Protein AF-A7H7B9-F1 (afdb_monomer_lite)

Radius of gyration: 31.08 Å; chains: 1; bounding box: 80×46×65 Å

Sequence (109 aa):
MTSLSLRKLALAAALAVAVPSAALAMPCESERVPAPPRPTPAGWHHESARERELREIRRELRALEDERADFHARYAGRPGKIRKFERWYASRRAELEARRDALRYYAWR

Secondary structure (DSSP, 8-state):
--------------------------------PPPPPP---HHHHHHHHHHHHHHHHHHHHHHHHHHHHHHHHHHTT-HHHHHHHHHHHHHHHHHHHHHHHHHHHTT--

Structure (mmCIF, N/CA/C/O backbone):
data_AF-A7H7B9-F1
#
_entry.id   AF-A7H7B9-F1
#
loop_
_atom_site.group_PDB
_atom_site.id
_atom_site.type_symbol
_atom_site.label_atom_id
_atom_site.label_alt_id
_atom_site.label_comp_id
_atom_site.label_asym_id
_atom_site.label_entity_id
_atom_site.label_seq_id
_atom_site.pdbx_PDB_ins_code
_atom_site.Cartn_x
_atom_site.Cartn_y
_atom_site.Cartn_z
_atom_site.occupancy
_atom_site.B_iso_or_equiv
_atom_site.auth_seq_id
_atom_site.auth_comp_id
_atom_site.auth_asym_id
_atom_site.auth_atom_id
_atom_site.pdbx_PDB_model_num
ATOM 1 N N . MET A 1 1 ? 28.525 38.690 -0.048 1.00 41.81 1 MET A N 1
ATOM 2 C CA . MET A 1 1 ? 28.447 37.220 0.083 1.00 41.81 1 MET A CA 1
ATOM 3 C C . MET A 1 1 ? 28.025 36.680 -1.281 1.00 41.81 1 MET A C 1
ATOM 5 O O . MET A 1 1 ? 26.863 36.799 -1.628 1.00 41.81 1 MET A O 1
ATOM 9 N N . THR A 1 2 ? 28.954 36.506 -2.230 1.00 42.91 2 THR A N 1
ATOM 10 C CA . THR A 1 2 ? 29.555 35.194 -2.579 1.00 42.91 2 THR A CA 1
ATOM 11 C C . THR A 1 2 ? 28.468 34.111 -2.702 1.00 42.91 2 THR A C 1
ATOM 13 O O . THR A 1 2 ? 27.859 33.739 -1.713 1.00 42.91 2 THR A O 1
ATOM 16 N N . SER A 1 3 ? 28.159 33.531 -3.863 1.00 39.53 3 SER A N 1
ATOM 17 C CA . SER A 1 3 ? 29.098 32.754 -4.674 1.00 39.53 3 SER A CA 1
ATOM 18 C C . SER A 1 3 ? 28.407 32.153 -5.921 1.00 39.53 3 SER A C 1
ATOM 20 O O . SER A 1 3 ? 27.329 31.584 -5.828 1.00 39.53 3 SER A O 1
ATOM 22 N N . LEU A 1 4 ? 29.070 32.310 -7.075 1.00 41.41 4 LEU A N 1
ATOM 23 C CA . LEU A 1 4 ? 29.385 31.296 -8.100 1.00 41.41 4 LEU A CA 1
ATOM 24 C C . LEU A 1 4 ? 28.303 30.289 -8.552 1.00 41.41 4 LEU A C 1
ATOM 26 O O . LEU A 1 4 ? 27.969 29.372 -7.817 1.00 41.41 4 LEU A O 1
ATOM 30 N N . SER A 1 5 ? 27.972 30.300 -9.852 1.00 42.78 5 SER A N 1
ATOM 31 C CA . SER A 1 5 ? 28.332 29.180 -10.755 1.00 42.78 5 SER A CA 1
ATOM 32 C C . SER A 1 5 ? 28.006 29.506 -12.224 1.00 42.78 5 SER A C 1
ATOM 34 O O . SER A 1 5 ? 27.139 28.911 -12.863 1.00 42.78 5 SER A O 1
ATOM 36 N N . LEU A 1 6 ? 28.742 30.465 -12.788 1.00 51.16 6 LEU A N 1
ATOM 37 C CA . LEU A 1 6 ? 28.965 30.574 -14.232 1.00 51.16 6 LEU A CA 1
ATOM 38 C C . LEU A 1 6 ? 29.974 29.482 -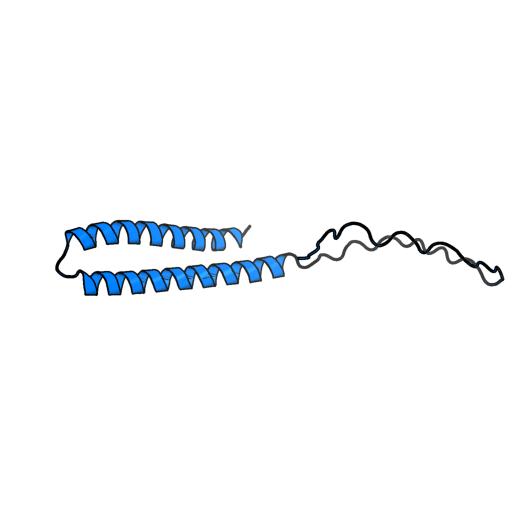14.627 1.00 51.16 6 LEU A C 1
ATOM 40 O O . LEU A 1 6 ? 31.170 29.726 -14.714 1.00 51.16 6 LEU A O 1
ATOM 44 N N . ARG A 1 7 ? 29.500 28.245 -14.814 1.00 45.19 7 ARG A N 1
ATOM 45 C CA . ARG A 1 7 ? 30.279 27.133 -15.397 1.00 45.19 7 ARG A CA 1
ATOM 46 C C . ARG A 1 7 ? 29.944 26.956 -16.878 1.00 45.19 7 ARG A C 1
ATOM 48 O O . ARG A 1 7 ? 29.523 25.895 -17.326 1.00 45.19 7 ARG A O 1
ATOM 55 N N . LYS A 1 8 ? 30.116 28.028 -17.643 1.00 43.78 8 LYS A N 1
ATOM 56 C CA . LYS A 1 8 ? 30.225 27.987 -19.102 1.00 43.78 8 LYS A CA 1
ATOM 57 C C . LYS A 1 8 ? 31.499 28.742 -19.443 1.00 43.78 8 LYS A C 1
ATOM 59 O O . LYS A 1 8 ? 31.683 29.828 -18.912 1.00 43.78 8 LYS A O 1
ATOM 64 N N . LEU A 1 9 ? 32.304 28.174 -20.340 1.00 46.81 9 LEU A N 1
ATOM 65 C CA . LEU A 1 9 ? 33.565 28.707 -20.879 1.00 46.81 9 LEU A CA 1
ATOM 66 C C . LEU A 1 9 ? 34.821 28.332 -20.085 1.00 46.81 9 LEU A C 1
ATOM 68 O O . LEU A 1 9 ? 35.326 29.109 -19.287 1.00 46.81 9 LEU A O 1
ATOM 72 N N . ALA A 1 10 ? 35.372 27.158 -20.385 1.00 41.75 10 ALA A N 1
ATOM 73 C CA . ALA A 1 10 ? 36.815 26.933 -20.332 1.00 41.75 10 ALA A CA 1
ATOM 74 C C . ALA A 1 10 ? 37.151 25.652 -21.105 1.00 41.75 10 ALA A C 1
ATOM 76 O O . ALA A 1 10 ? 37.049 24.570 -20.542 1.00 41.75 10 ALA A O 1
ATOM 77 N N . LEU A 1 11 ? 37.485 25.777 -22.392 1.00 34.47 11 LEU A N 1
ATOM 78 C CA . LEU A 1 11 ? 38.634 25.106 -23.022 1.00 34.47 11 LEU A CA 1
ATOM 79 C C . LEU A 1 11 ? 38.649 25.442 -24.523 1.00 34.47 11 LEU A C 1
ATOM 81 O O . LEU A 1 11 ? 38.131 24.710 -25.359 1.00 34.47 11 LEU A O 1
ATOM 85 N N . ALA A 1 12 ? 39.214 26.593 -24.866 1.00 40.81 12 ALA A N 1
ATOM 86 C CA . ALA A 1 12 ? 39.520 26.963 -26.243 1.00 40.81 12 ALA A CA 1
ATOM 87 C C . ALA A 1 12 ? 40.734 27.894 -26.223 1.00 40.81 12 ALA A C 1
ATOM 89 O O . ALA A 1 12 ? 40.578 29.099 -26.343 1.00 40.81 12 ALA A O 1
ATOM 90 N N . ALA A 1 13 ? 41.923 27.347 -25.961 1.00 39.88 13 ALA A N 1
ATOM 91 C CA . ALA A 1 13 ? 43.203 28.018 -26.213 1.00 39.88 13 ALA A CA 1
ATOM 92 C C . ALA A 1 13 ? 44.366 27.080 -25.863 1.00 39.88 13 ALA A C 1
ATOM 94 O O . ALA A 1 13 ? 44.854 27.092 -24.739 1.00 39.88 13 ALA A O 1
ATOM 95 N N . ALA A 1 14 ? 44.803 26.266 -26.821 1.00 42.25 14 ALA A N 1
ATOM 96 C CA . ALA A 1 14 ? 46.155 25.701 -26.828 1.00 42.25 14 ALA A CA 1
ATOM 97 C C . ALA A 1 14 ? 46.481 25.181 -28.238 1.00 42.25 14 ALA A C 1
ATOM 99 O O . ALA A 1 14 ? 46.630 23.984 -28.454 1.00 42.25 14 ALA A O 1
ATOM 100 N N . LEU A 1 15 ? 46.531 26.084 -29.221 1.00 41.28 15 LEU A N 1
ATOM 101 C CA . LEU A 1 15 ? 47.037 25.790 -30.565 1.00 41.28 15 LEU A CA 1
ATOM 102 C C . LEU A 1 15 ? 47.932 26.941 -31.028 1.00 41.28 15 LEU A C 1
ATOM 104 O O . LEU A 1 15 ? 47.506 27.835 -31.747 1.00 41.28 15 LEU A O 1
ATOM 108 N N . ALA A 1 16 ? 49.162 26.919 -30.536 1.00 42.66 16 ALA A N 1
ATOM 109 C CA . ALA A 1 16 ? 50.371 27.488 -31.126 1.00 42.66 16 ALA A CA 1
ATOM 110 C C . ALA A 1 16 ? 51.474 27.065 -30.147 1.00 42.66 16 ALA A C 1
ATOM 112 O O . ALA A 1 16 ? 51.402 27.387 -28.968 1.00 42.66 16 ALA A O 1
ATOM 113 N N . VAL A 1 17 ? 52.431 26.225 -30.514 1.00 43.19 17 VAL A N 1
ATOM 114 C CA . VAL A 1 17 ? 53.669 26.636 -31.180 1.00 43.19 17 VAL A CA 1
ATOM 115 C C . VAL A 1 17 ? 54.494 25.358 -31.422 1.00 43.19 17 VAL A C 1
ATOM 117 O O . VAL A 1 17 ? 54.423 24.423 -30.629 1.00 43.19 17 VAL A O 1
ATOM 120 N N . ALA A 1 18 ? 55.320 25.404 -32.471 1.00 39.81 18 ALA A N 1
ATOM 121 C CA . ALA A 1 18 ? 56.480 24.553 -32.773 1.00 39.81 18 ALA A CA 1
ATOM 122 C C . ALA A 1 18 ? 56.249 23.328 -33.675 1.00 39.81 18 ALA A C 1
ATOM 124 O O . ALA A 1 18 ? 56.090 22.194 -33.235 1.00 39.81 18 ALA A O 1
ATOM 125 N N . VAL A 1 19 ? 56.378 23.588 -34.978 1.00 45.56 19 VAL A N 1
ATOM 126 C CA . VAL A 1 19 ? 56.967 22.653 -35.949 1.00 45.56 19 VAL A CA 1
ATOM 127 C C . VAL A 1 19 ? 58.488 22.625 -35.707 1.00 45.56 19 VAL A C 1
ATOM 129 O O . VAL A 1 19 ? 59.071 23.681 -35.449 1.00 45.56 19 VAL A O 1
ATOM 132 N N . PRO A 1 20 ? 59.144 21.457 -35.811 1.00 46.78 20 PRO A N 1
ATOM 133 C CA . PRO A 1 20 ? 60.150 21.344 -36.864 1.00 46.78 20 PRO A CA 1
ATOM 134 C C . PRO A 1 20 ? 60.042 20.029 -37.649 1.00 46.78 20 PRO A C 1
ATOM 136 O O . PRO A 1 20 ? 59.919 18.937 -37.099 1.00 46.78 20 PRO A O 1
ATOM 139 N N . SER A 1 21 ? 60.121 20.174 -38.969 1.00 44.12 21 SER A N 1
ATOM 140 C CA . SER A 1 21 ? 60.311 19.119 -39.959 1.00 44.12 21 SER A CA 1
ATOM 141 C C . SER A 1 21 ? 61.620 18.355 -39.735 1.00 44.12 21 SER A C 1
ATOM 143 O O . SER A 1 21 ? 62.649 19.003 -39.575 1.00 44.12 21 SER A O 1
ATOM 145 N N . ALA A 1 22 ? 61.605 17.019 -39.841 1.00 39.28 22 ALA A N 1
ATOM 146 C CA . ALA A 1 22 ? 62.564 16.240 -40.646 1.00 39.28 22 ALA A CA 1
ATOM 147 C C . ALA A 1 22 ? 62.366 14.714 -40.501 1.00 39.28 22 ALA A C 1
ATOM 149 O O . ALA A 1 22 ? 62.532 14.152 -39.427 1.00 39.28 22 ALA A O 1
ATOM 150 N N . ALA A 1 23 ? 62.109 14.082 -41.651 1.00 37.62 23 ALA A N 1
ATOM 151 C CA . ALA A 1 23 ? 62.724 12.836 -42.122 1.00 37.62 23 ALA A CA 1
ATOM 152 C C . ALA A 1 23 ? 62.538 11.528 -41.316 1.00 37.62 23 ALA A C 1
ATOM 154 O O . ALA A 1 23 ? 63.273 11.261 -40.375 1.00 37.62 23 ALA A O 1
ATOM 155 N N . LEU A 1 24 ? 61.671 10.629 -41.811 1.00 39.81 24 LEU A N 1
ATOM 156 C CA . LEU A 1 24 ? 62.041 9.361 -42.484 1.00 39.81 24 LEU A CA 1
ATOM 157 C C . LEU A 1 24 ? 60.860 8.366 -42.522 1.00 39.81 24 LEU A C 1
ATOM 159 O O . L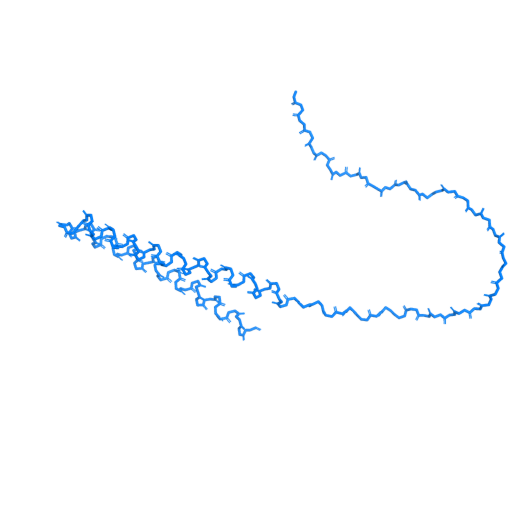EU A 1 24 ? 60.140 8.205 -41.546 1.00 39.81 24 LEU A O 1
ATOM 163 N N . ALA A 1 25 ? 60.781 7.642 -43.646 1.00 36.59 25 ALA A N 1
ATOM 164 C CA . ALA A 1 25 ? 60.120 6.345 -43.855 1.00 36.59 25 ALA A CA 1
ATOM 165 C C . ALA A 1 25 ? 58.593 6.288 -44.122 1.00 36.59 25 ALA A C 1
ATOM 167 O O . ALA A 1 25 ? 57.786 6.184 -43.211 1.00 36.59 25 ALA A O 1
ATOM 168 N N . MET A 1 26 ? 58.277 6.246 -45.428 1.00 42.09 26 MET A N 1
ATOM 169 C CA . MET A 1 26 ? 57.390 5.319 -46.172 1.00 42.09 26 MET A CA 1
ATOM 170 C C . MET A 1 26 ? 55.922 5.067 -45.735 1.00 42.09 26 MET A C 1
ATOM 172 O O . MET A 1 26 ? 55.591 5.029 -44.555 1.00 42.09 26 MET A O 1
ATOM 176 N N . PRO A 1 27 ? 55.012 4.860 -46.713 1.00 45.69 27 PRO A N 1
ATOM 177 C CA . PRO A 1 27 ? 53.581 5.052 -46.534 1.00 45.69 27 PRO A CA 1
ATOM 178 C C . PRO A 1 27 ? 52.915 3.796 -45.968 1.00 45.69 27 PRO A C 1
ATOM 180 O O . PRO A 1 27 ? 52.993 2.721 -46.555 1.00 45.69 27 PRO A O 1
ATOM 183 N N . CYS A 1 28 ? 52.208 3.936 -44.851 1.00 39.56 28 CYS A N 1
ATOM 184 C CA . CYS A 1 28 ? 51.154 2.999 -44.478 1.00 39.56 28 CYS A CA 1
ATOM 185 C C . CYS A 1 28 ? 49.825 3.739 -44.583 1.00 39.56 28 CYS A C 1
ATOM 187 O O . CYS A 1 28 ? 49.350 4.335 -43.615 1.00 39.56 28 CYS A O 1
ATOM 189 N N . GLU A 1 29 ? 49.228 3.704 -45.774 1.00 49.28 29 GLU A N 1
ATOM 190 C CA . GLU A 1 29 ? 47.779 3.807 -45.882 1.00 49.28 29 GLU A CA 1
ATOM 191 C C . GLU A 1 29 ? 47.186 2.648 -45.075 1.00 49.28 29 GLU A C 1
ATOM 193 O O . GLU A 1 29 ? 47.167 1.494 -45.489 1.00 49.28 29 GLU A O 1
ATOM 198 N N . SER A 1 30 ? 46.756 2.941 -43.857 1.00 46.09 30 SER A N 1
ATOM 199 C CA . SER A 1 30 ? 45.721 2.159 -43.205 1.00 46.09 30 SER A CA 1
ATOM 200 C C . SER A 1 30 ? 44.535 3.084 -43.091 1.00 46.09 30 SER A C 1
ATOM 202 O O . SER A 1 30 ? 44.434 3.868 -42.145 1.00 46.09 30 SER A O 1
ATOM 204 N N . GLU A 1 31 ? 43.662 3.005 -44.094 1.00 47.09 31 GLU A N 1
ATOM 205 C CA . GLU A 1 31 ? 42.266 3.391 -43.969 1.00 47.09 31 GLU A CA 1
ATOM 206 C C . GLU A 1 31 ? 41.744 2.808 -42.651 1.00 47.09 31 GLU A C 1
ATOM 208 O O . GLU A 1 31 ? 41.453 1.616 -42.529 1.00 47.09 31 GLU A O 1
ATOM 213 N N . ARG A 1 32 ? 41.685 3.640 -41.608 1.00 51.97 32 ARG A N 1
ATOM 214 C CA . ARG A 1 32 ? 40.987 3.290 -40.377 1.00 51.97 32 ARG A CA 1
ATOM 215 C C . ARG A 1 32 ? 39.507 3.331 -40.701 1.00 51.97 32 ARG A C 1
ATOM 217 O O . ARG A 1 32 ? 38.840 4.335 -40.470 1.00 51.97 32 ARG A O 1
ATOM 224 N N . VAL A 1 33 ? 39.010 2.221 -41.232 1.00 55.16 33 VAL A N 1
ATOM 225 C CA . VAL A 1 33 ? 37.595 1.875 -41.171 1.00 55.16 33 VAL A CA 1
ATOM 226 C C . VAL A 1 33 ? 37.164 2.100 -39.716 1.00 55.16 33 VAL A C 1
ATOM 228 O O . VAL A 1 33 ? 37.766 1.496 -38.819 1.00 55.16 33 VAL A O 1
ATOM 231 N N . PRO A 1 34 ? 36.204 2.996 -39.421 1.00 56.25 34 PRO A N 1
ATOM 232 C CA . PRO A 1 34 ? 35.709 3.128 -38.063 1.00 56.25 34 PRO A CA 1
ATOM 233 C C . PRO A 1 34 ? 35.120 1.776 -37.669 1.00 56.25 34 PRO A C 1
ATOM 235 O O . PRO A 1 34 ? 34.185 1.285 -38.301 1.00 56.25 34 PRO A O 1
ATOM 238 N N . ALA A 1 35 ? 35.713 1.142 -36.655 1.00 63.22 35 ALA A N 1
ATOM 239 C CA . ALA A 1 35 ? 35.175 -0.088 -36.100 1.00 63.22 35 ALA A CA 1
ATOM 240 C C . ALA A 1 35 ? 33.699 0.155 -35.732 1.00 63.22 35 ALA A C 1
ATOM 242 O O . ALA A 1 35 ? 33.399 1.203 -35.146 1.00 63.22 35 ALA A O 1
ATOM 243 N N . PRO A 1 36 ? 32.777 -0.766 -36.066 1.00 61.66 36 PRO A N 1
ATOM 244 C CA . PRO A 1 36 ? 31.379 -0.602 -35.700 1.00 61.66 36 PRO A CA 1
ATOM 245 C C . PRO A 1 36 ? 31.283 -0.406 -34.180 1.00 61.66 36 PRO A C 1
ATOM 247 O O . PRO A 1 36 ? 32.033 -1.056 -33.436 1.00 61.66 36 PRO A O 1
ATOM 250 N N . PRO A 1 37 ? 30.409 0.496 -33.694 1.00 61.88 37 PRO A N 1
ATOM 251 C CA . PRO A 1 37 ? 30.251 0.717 -32.266 1.00 61.88 37 PRO A CA 1
ATOM 252 C C . PRO A 1 37 ? 29.960 -0.627 -31.598 1.00 61.88 37 PRO A C 1
ATOM 254 O O . PRO A 1 37 ? 29.013 -1.324 -31.968 1.00 61.88 37 PRO A O 1
ATOM 257 N N . ARG A 1 38 ? 30.802 -1.017 -30.633 1.00 64.94 38 ARG A N 1
ATOM 258 C CA . ARG A 1 38 ? 30.517 -2.190 -29.802 1.00 64.94 38 ARG A CA 1
ATOM 259 C C . ARG A 1 38 ? 29.150 -1.961 -29.154 1.00 64.94 38 ARG A C 1
ATOM 261 O O . ARG A 1 38 ? 28.948 -0.872 -28.613 1.00 64.94 38 ARG A O 1
ATOM 268 N N . PRO A 1 39 ? 28.231 -2.939 -29.185 1.00 57.88 39 PRO A N 1
ATOM 269 C CA . PRO A 1 39 ? 26.965 -2.802 -28.489 1.00 57.88 39 PRO A CA 1
ATOM 270 C C . PRO A 1 39 ? 27.271 -2.595 -27.005 1.00 57.88 39 PRO A C 1
ATOM 272 O O . PRO A 1 39 ? 27.813 -3.476 -26.336 1.00 57.88 39 PRO A O 1
ATOM 275 N N . THR A 1 40 ? 26.988 -1.403 -26.490 1.00 57.72 40 THR A N 1
ATOM 276 C CA . THR A 1 40 ? 26.937 -1.186 -25.050 1.00 57.72 40 THR A CA 1
ATOM 277 C C . THR A 1 40 ? 25.818 -2.069 -24.497 1.00 57.72 40 THR A C 1
ATOM 279 O O . THR A 1 40 ? 24.747 -2.140 -25.106 1.00 57.72 40 THR A O 1
ATOM 282 N N . PRO A 1 41 ? 26.022 -2.761 -23.362 1.00 55.66 41 PRO A N 1
ATOM 283 C CA . PRO A 1 41 ? 24.990 -3.581 -22.743 1.00 55.66 41 PRO A CA 1
ATOM 284 C C . PRO A 1 41 ? 23.952 -2.664 -22.083 1.00 55.66 41 PRO A C 1
ATOM 286 O O . PRO A 1 41 ? 23.876 -2.555 -20.862 1.00 55.66 41 PRO A O 1
ATOM 289 N N . ALA A 1 42 ? 23.153 -1.971 -22.895 1.00 56.47 42 ALA A N 1
ATOM 290 C CA . ALA A 1 42 ? 22.105 -1.066 -22.440 1.00 56.47 42 ALA A CA 1
ATOM 291 C C . ALA A 1 42 ? 21.131 -1.770 -21.471 1.00 56.47 42 ALA A C 1
ATOM 293 O O . ALA A 1 42 ? 20.626 -1.143 -20.545 1.00 56.47 42 ALA A O 1
ATOM 294 N N . GLY A 1 43 ? 20.958 -3.094 -21.590 1.00 59.41 43 GLY A N 1
ATOM 295 C CA . GLY A 1 43 ? 20.091 -3.898 -20.721 1.00 59.41 43 GLY A CA 1
ATOM 296 C C . GLY A 1 43 ? 20.483 -3.946 -19.236 1.00 59.41 43 GLY A C 1
ATOM 297 O O . GLY A 1 43 ? 19.595 -3.961 -18.386 1.00 59.41 43 GLY A O 1
ATOM 298 N N . TRP A 1 44 ? 21.776 -3.894 -18.886 1.00 59.53 44 TRP A N 1
ATOM 299 C CA . TRP A 1 44 ? 22.226 -4.039 -17.485 1.00 59.53 44 TRP A CA 1
ATOM 300 C C . TRP A 1 44 ? 21.786 -2.873 -16.586 1.00 59.53 44 TRP A C 1
ATOM 302 O O . TRP A 1 44 ? 21.435 -3.056 -15.414 1.00 59.53 44 TRP A O 1
ATOM 312 N N . HIS A 1 45 ? 21.770 -1.655 -17.130 1.00 62.50 45 HIS A N 1
ATOM 313 C CA . HIS A 1 45 ? 21.324 -0.473 -16.392 1.00 62.50 45 HIS A CA 1
ATOM 314 C C . HIS A 1 45 ? 19.802 -0.448 -16.201 1.00 62.50 45 HIS A C 1
ATOM 316 O O . HIS A 1 45 ? 19.320 0.008 -15.163 1.00 62.50 45 HIS A O 1
ATOM 322 N N . HIS A 1 46 ? 19.040 -0.988 -17.155 1.00 69.19 46 HIS A N 1
ATOM 323 C CA . HIS A 1 46 ? 17.585 -1.086 -17.042 1.00 69.19 46 HIS A CA 1
ATOM 324 C C . HIS A 1 46 ? 17.156 -2.138 -16.013 1.00 69.19 46 HIS A C 1
ATOM 326 O O . HIS A 1 46 ?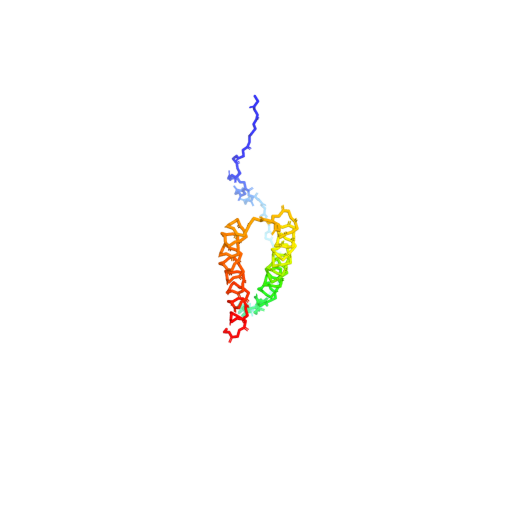 16.246 -1.886 -15.223 1.00 69.19 46 HIS A O 1
ATOM 332 N N . GLU A 1 47 ? 17.839 -3.282 -15.958 1.00 74.19 47 GLU A N 1
ATOM 333 C CA . GLU A 1 47 ? 17.520 -4.352 -15.009 1.00 74.19 47 GLU A CA 1
ATOM 334 C C . GLU A 1 47 ? 17.797 -3.944 -13.553 1.00 74.19 47 GLU A C 1
ATOM 336 O O . GLU A 1 47 ? 16.953 -4.128 -12.673 1.00 74.19 47 GLU A O 1
ATOM 341 N N . SER A 1 48 ? 18.925 -3.273 -13.306 1.00 80.62 48 SER A N 1
ATOM 342 C CA . SER A 1 48 ? 19.284 -2.766 -11.974 1.00 80.62 48 SER A CA 1
ATOM 343 C C . SER A 1 48 ? 18.383 -1.616 -11.492 1.00 80.62 48 SER A C 1
ATOM 345 O O . SER A 1 48 ? 18.049 -1.551 -10.303 1.00 80.62 48 SER A O 1
ATOM 347 N N . ALA A 1 49 ? 17.931 -0.733 -12.390 1.00 83.19 49 ALA A N 1
ATOM 348 C CA . ALA A 1 49 ? 16.934 0.293 -12.071 1.00 83.19 49 ALA A CA 1
ATOM 349 C C . ALA A 1 49 ? 15.562 -0.324 -11.746 1.00 83.19 49 ALA A C 1
ATOM 351 O O . ALA A 1 49 ? 14.940 0.024 -10.741 1.00 83.19 49 ALA A O 1
ATOM 352 N N . ARG A 1 50 ? 15.126 -1.306 -12.541 1.00 85.88 50 ARG A N 1
ATOM 353 C CA . ARG A 1 50 ? 13.875 -2.043 -12.331 1.00 85.88 50 ARG A CA 1
ATOM 354 C C . ARG A 1 50 ? 13.852 -2.779 -10.996 1.00 85.88 50 ARG A C 1
ATOM 356 O O . ARG A 1 50 ? 12.855 -2.724 -10.278 1.00 85.88 50 ARG A O 1
ATOM 363 N N . GLU A 1 51 ? 14.931 -3.470 -10.644 1.00 89.62 51 GLU A N 1
ATOM 364 C CA . GLU A 1 51 ? 15.010 -4.191 -9.372 1.00 89.62 51 GLU A CA 1
ATOM 365 C C . GLU A 1 51 ? 14.944 -3.239 -8.170 1.00 89.62 51 GLU A C 1
ATOM 367 O O . GLU A 1 51 ? 14.301 -3.546 -7.160 1.00 89.62 51 GLU A O 1
ATOM 372 N N . ARG A 1 52 ? 15.533 -2.045 -8.296 1.00 90.81 52 ARG A N 1
ATOM 373 C CA . ARG A 1 52 ? 15.400 -0.988 -7.289 1.00 90.81 52 ARG A CA 1
ATOM 374 C C . ARG A 1 52 ? 13.946 -0.548 -7.125 1.00 90.81 52 ARG A C 1
ATOM 376 O O . ARG A 1 52 ? 13.474 -0.472 -5.993 1.00 90.81 52 ARG A O 1
ATOM 383 N N . GLU A 1 53 ? 13.225 -0.316 -8.218 1.00 93.38 53 GLU A N 1
ATOM 384 C CA . GLU A 1 53 ? 11.808 0.056 -8.144 1.00 93.38 53 GLU A CA 1
ATOM 385 C C . GLU A 1 53 ? 10.933 -1.057 -7.558 1.00 93.38 53 GLU A C 1
ATOM 387 O O . GLU A 1 53 ? 10.097 -0.797 -6.694 1.00 93.38 53 GLU A O 1
ATOM 392 N N . LEU A 1 54 ? 11.150 -2.313 -7.960 1.00 93.88 54 LEU A N 1
ATOM 393 C CA . LEU A 1 54 ? 10.428 -3.453 -7.389 1.00 93.88 54 LEU A CA 1
ATOM 394 C C . LEU A 1 54 ? 10.675 -3.588 -5.885 1.00 93.88 54 LEU A C 1
ATOM 396 O O . LEU A 1 54 ? 9.762 -3.949 -5.140 1.00 93.88 54 LEU A O 1
ATOM 400 N N . ARG A 1 55 ? 11.900 -3.309 -5.428 1.00 95.50 55 ARG A N 1
ATOM 401 C CA . ARG A 1 55 ? 12.234 -3.297 -4.003 1.00 95.50 55 ARG A CA 1
ATOM 402 C C . ARG A 1 55 ? 11.473 -2.204 -3.260 1.00 95.50 55 ARG A C 1
ATOM 404 O O . ARG A 1 55 ? 10.934 -2.492 -2.194 1.00 95.50 55 ARG A O 1
ATOM 411 N N . GLU A 1 56 ? 11.383 -1.007 -3.831 1.00 96.75 56 GLU A N 1
ATOM 412 C CA . GLU A 1 56 ? 10.639 0.095 -3.216 1.00 96.75 56 GLU A CA 1
ATOM 413 C C . GLU A 1 56 ? 9.141 -0.215 -3.138 1.00 96.75 56 GLU A C 1
ATOM 415 O O . GLU A 1 56 ? 8.551 -0.111 -2.070 1.00 96.75 56 GLU A O 1
ATOM 420 N N . ILE A 1 57 ? 8.538 -0.740 -4.208 1.00 97.31 57 ILE A N 1
ATOM 421 C CA . ILE A 1 57 ? 7.114 -1.113 -4.194 1.00 97.31 57 ILE A CA 1
ATOM 422 C C . ILE A 1 57 ? 6.831 -2.200 -3.150 1.00 97.31 57 ILE A C 1
ATOM 424 O O . ILE A 1 57 ? 5.827 -2.147 -2.443 1.00 97.31 57 ILE A O 1
ATOM 428 N N . ARG A 1 58 ? 7.722 -3.192 -3.012 1.00 97.62 58 ARG A N 1
ATOM 429 C CA . ARG A 1 58 ? 7.598 -4.219 -1.963 1.00 97.62 58 ARG A CA 1
ATOM 430 C C . ARG A 1 58 ? 7.670 -3.613 -0.564 1.00 97.62 58 ARG A C 1
ATOM 432 O O . ARG A 1 58 ? 6.960 -4.077 0.324 1.00 97.62 58 ARG A O 1
ATOM 439 N N . ARG A 1 59 ? 8.529 -2.613 -0.364 1.00 98.31 59 ARG A N 1
ATOM 440 C CA . ARG A 1 59 ? 8.642 -1.887 0.903 1.00 98.31 59 ARG A CA 1
ATOM 441 C C . ARG A 1 59 ? 7.371 -1.090 1.192 1.00 98.31 59 ARG A C 1
ATOM 443 O O . ARG A 1 59 ? 6.846 -1.208 2.293 1.00 98.31 59 ARG A O 1
ATOM 450 N N . GLU A 1 60 ? 6.856 -0.349 0.214 1.00 98.19 60 GLU A N 1
ATOM 451 C CA . GLU A 1 60 ? 5.611 0.417 0.351 1.00 98.19 60 GLU A CA 1
ATOM 452 C C . GLU A 1 60 ? 4.411 -0.487 0.660 1.00 98.19 60 GLU A C 1
ATOM 454 O O . GLU A 1 60 ? 3.626 -0.174 1.548 1.00 98.19 60 GLU A O 1
ATOM 459 N N . LEU A 1 61 ? 4.293 -1.641 -0.007 1.00 98.31 61 LEU A N 1
ATOM 460 C CA . LEU A 1 61 ? 3.225 -2.606 0.273 1.00 98.31 61 LEU A CA 1
ATOM 461 C C . LEU A 1 61 ? 3.281 -3.135 1.710 1.00 98.31 61 LEU A C 1
ATOM 463 O O . LEU A 1 61 ? 2.240 -3.253 2.347 1.00 98.31 61 LEU A O 1
ATOM 467 N N . ARG A 1 62 ? 4.480 -3.432 2.227 1.00 98.31 62 ARG A N 1
ATOM 468 C CA . ARG A 1 62 ? 4.646 -3.860 3.625 1.00 98.31 62 ARG A CA 1
ATOM 469 C C . ARG A 1 62 ? 4.243 -2.757 4.596 1.00 98.31 62 ARG A C 1
ATOM 471 O O . ARG A 1 62 ? 3.432 -3.008 5.473 1.00 98.31 62 ARG A O 1
ATOM 478 N N . ALA A 1 63 ? 4.734 -1.538 4.377 1.00 98.25 63 ALA A N 1
ATOM 479 C CA . ALA A 1 63 ? 4.375 -0.394 5.210 1.00 98.25 63 ALA A CA 1
ATOM 480 C C . ALA A 1 63 ? 2.859 -0.134 5.215 1.00 98.25 63 ALA A C 1
ATOM 482 O O . ALA A 1 63 ? 2.298 0.211 6.248 1.00 98.25 63 ALA A O 1
ATOM 483 N N . LEU A 1 64 ? 2.185 -0.346 4.080 1.00 98.19 64 LEU A N 1
ATOM 484 C CA . LEU A 1 64 ? 0.734 -0.214 3.974 1.00 98.19 64 LEU A CA 1
ATOM 485 C C . LEU A 1 64 ? -0.017 -1.303 4.766 1.00 98.19 64 LEU A C 1
ATOM 487 O O . LEU A 1 64 ? -1.093 -1.041 5.303 1.00 98.19 64 LEU A O 1
ATOM 491 N N . GLU A 1 65 ? 0.518 -2.526 4.840 1.00 98.50 65 GLU A N 1
ATOM 492 C CA . GLU A 1 65 ? -0.049 -3.585 5.688 1.00 98.50 65 GLU A CA 1
ATOM 493 C C . GLU A 1 65 ? 0.161 -3.293 7.179 1.00 98.50 65 GLU A C 1
ATOM 495 O O . GLU A 1 65 ? -0.780 -3.452 7.959 1.00 98.50 65 GLU A O 1
ATOM 500 N N . ASP A 1 66 ? 1.339 -2.793 7.556 1.00 98.56 66 ASP A N 1
ATOM 501 C CA . ASP A 1 66 ? 1.628 -2.360 8.926 1.00 98.56 66 ASP A CA 1
ATOM 502 C C . ASP A 1 66 ? 0.701 -1.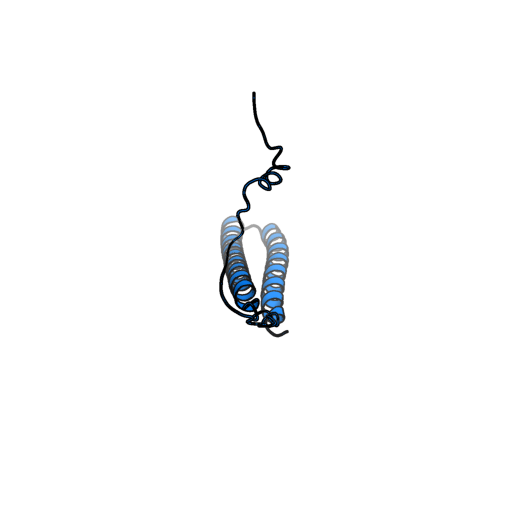201 9.337 1.00 98.56 66 ASP A C 1
ATOM 504 O O . ASP A 1 66 ? 0.050 -1.255 10.380 1.00 98.56 66 ASP A O 1
ATOM 508 N N . GLU A 1 67 ? 0.531 -0.197 8.468 1.00 98.25 67 GLU A N 1
ATOM 509 C CA . GLU A 1 67 ? -0.392 0.921 8.696 1.00 98.25 67 GLU A CA 1
ATOM 510 C C . GLU A 1 67 ? -1.836 0.437 8.861 1.00 98.25 67 GLU A C 1
ATOM 512 O O . GLU A 1 67 ? -2.577 0.946 9.706 1.00 98.25 67 GLU A O 1
ATOM 517 N N . ARG A 1 68 ? -2.251 -0.573 8.087 1.00 98.31 68 ARG A N 1
ATOM 518 C CA . ARG A 1 68 ? -3.570 -1.190 8.245 1.00 98.31 68 ARG A CA 1
ATOM 519 C C . ARG A 1 68 ? -3.708 -1.861 9.605 1.00 98.31 68 ARG A C 1
ATOM 521 O O . ARG A 1 68 ? -4.720 -1.634 10.269 1.00 98.31 68 ARG A O 1
ATOM 528 N N . ALA A 1 69 ? -2.728 -2.651 10.031 1.00 98.19 69 ALA A N 1
ATOM 529 C CA . ALA A 1 69 ? -2.754 -3.292 11.342 1.00 98.19 69 ALA A CA 1
ATOM 530 C C . ALA A 1 69 ? -2.848 -2.250 12.472 1.00 98.19 69 ALA A C 1
ATOM 532 O O . ALA A 1 69 ? -3.741 -2.338 13.320 1.00 98.19 69 ALA A O 1
ATOM 533 N N . ASP A 1 70 ? -2.019 -1.207 12.419 1.00 98.38 70 ASP A N 1
ATOM 534 C CA . ASP A 1 70 ? -2.011 -0.109 13.389 1.00 98.38 70 ASP A CA 1
ATOM 535 C C . ASP A 1 70 ? -3.335 0.663 13.408 1.00 98.38 70 ASP A C 1
ATOM 537 O O . ASP A 1 70 ? -3.862 1.008 14.473 1.00 98.38 70 ASP A O 1
ATOM 541 N N . PHE A 1 71 ? -3.910 0.930 12.233 1.00 98.19 71 PHE A N 1
ATOM 542 C CA . PHE A 1 71 ? -5.183 1.631 12.124 1.00 98.19 71 PHE A CA 1
ATOM 543 C C . PHE A 1 71 ? -6.320 0.810 12.734 1.00 98.19 71 PHE A C 1
ATOM 545 O O . PHE A 1 71 ? -7.141 1.351 13.482 1.00 98.19 71 PHE A O 1
ATOM 552 N N . HIS A 1 72 ? -6.366 -0.495 12.455 1.00 97.06 72 HIS A N 1
ATOM 553 C CA . HIS A 1 72 ? -7.350 -1.399 13.055 1.00 97.06 72 HIS A CA 1
ATOM 554 C C . HIS A 1 72 ? -7.175 -1.500 14.567 1.00 97.06 72 HIS A C 1
ATOM 556 O O . HIS A 1 72 ? -8.16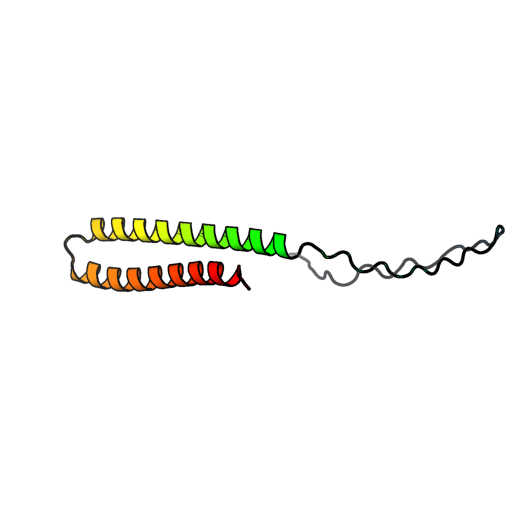8 -1.390 15.283 1.00 97.06 72 HIS A O 1
ATOM 562 N N . ALA A 1 73 ? -5.943 -1.601 15.067 1.00 97.56 73 ALA A N 1
ATOM 563 C CA . ALA A 1 73 ? -5.670 -1.609 16.503 1.00 97.56 73 ALA A CA 1
ATOM 564 C C . ALA A 1 73 ? -6.138 -0.309 17.184 1.00 97.56 73 ALA A C 1
ATOM 566 O O . ALA A 1 73 ? -6.795 -0.341 18.225 1.00 97.56 73 ALA A O 1
ATOM 567 N N . ARG A 1 74 ? -5.872 0.851 16.569 1.00 97.88 74 ARG A N 1
ATOM 568 C CA . ARG A 1 74 ? -6.247 2.169 17.109 1.00 97.88 74 ARG A CA 1
ATOM 569 C C . ARG A 1 74 ? -7.749 2.455 17.038 1.00 97.88 74 ARG A C 1
ATOM 571 O O . ARG A 1 74 ? -8.273 3.196 17.871 1.00 97.88 74 ARG A O 1
ATOM 578 N N . TYR A 1 75 ? -8.445 1.918 16.037 1.00 96.88 75 TYR A N 1
ATOM 579 C CA . TYR A 1 75 ? -9.836 2.268 15.734 1.00 96.88 75 TYR A CA 1
ATOM 580 C C . TYR A 1 75 ? -10.810 1.085 15.758 1.00 96.88 75 TYR A C 1
ATOM 582 O O . TYR A 1 75 ? -11.920 1.237 15.248 1.00 96.88 75 TYR A O 1
ATOM 590 N N . ALA A 1 76 ? -10.460 -0.037 16.395 1.00 92.31 76 ALA A N 1
ATOM 591 C CA . ALA A 1 76 ? -11.269 -1.263 16.464 1.00 92.31 76 ALA A CA 1
ATOM 592 C C . ALA A 1 76 ? -12.751 -1.019 16.827 1.00 92.31 76 ALA A C 1
ATOM 594 O O . ALA A 1 76 ? -13.648 -1.622 16.246 1.00 92.31 76 ALA A O 1
ATOM 595 N N . GLY A 1 77 ? -13.033 -0.068 17.725 1.00 94.56 77 GLY A N 1
ATOM 596 C CA . GLY A 1 77 ? -14.399 0.305 18.127 1.00 94.56 77 GLY A CA 1
ATOM 597 C C . GLY A 1 77 ? -15.112 1.320 17.220 1.00 94.56 77 GLY A C 1
ATOM 598 O O . GLY A 1 77 ? -16.168 1.832 17.585 1.00 94.56 77 GLY A O 1
ATOM 599 N N . ARG A 1 78 ? -14.541 1.698 16.069 1.00 95.81 78 ARG A N 1
ATOM 600 C CA . ARG A 1 78 ? -15.053 2.774 15.198 1.00 95.81 78 ARG A CA 1
ATOM 601 C C . ARG A 1 78 ? -15.248 2.289 13.753 1.00 95.81 78 ARG A C 1
ATOM 603 O O . ARG A 1 78 ? -14.512 2.714 12.855 1.00 95.81 78 ARG A O 1
ATOM 610 N N . PRO A 1 79 ? -16.300 1.497 13.465 1.00 94.56 79 PRO A N 1
ATOM 611 C CA . PRO A 1 79 ? -16.504 0.871 12.152 1.00 94.56 79 PRO A CA 1
ATOM 612 C C . PRO A 1 79 ? -16.677 1.876 11.002 1.00 94.56 79 PRO A C 1
ATOM 614 O O . PRO A 1 79 ? -16.345 1.589 9.853 1.00 94.56 79 PRO A O 1
ATOM 617 N N . GLY A 1 80 ? -17.175 3.088 11.269 1.00 95.88 80 GLY A N 1
ATOM 618 C CA . GLY A 1 80 ? -17.236 4.154 10.260 1.00 95.88 80 GLY A CA 1
ATOM 619 C C . GLY A 1 80 ? -15.853 4.628 9.793 1.00 95.88 80 GLY A C 1
ATOM 620 O O . GLY A 1 80 ? -15.646 4.846 8.599 1.00 95.88 80 GLY A O 1
ATOM 621 N N . LYS A 1 81 ? -14.892 4.749 10.721 1.00 95.06 81 LYS A N 1
ATOM 622 C CA . LYS A 1 81 ? -13.507 5.137 10.410 1.00 95.06 81 LYS A CA 1
ATOM 623 C C . LYS A 1 81 ? -12.783 4.008 9.684 1.00 95.06 81 LYS A C 1
ATOM 625 O O . LYS A 1 81 ? -12.162 4.282 8.662 1.00 95.06 81 LYS A O 1
ATOM 630 N N . ILE A 1 82 ? -12.966 2.767 10.143 1.00 97.44 82 ILE A N 1
ATOM 631 C CA . ILE A 1 82 ? -12.421 1.567 9.492 1.00 97.44 82 ILE A CA 1
ATOM 632 C C . ILE A 1 82 ? -12.891 1.484 8.037 1.00 97.44 82 ILE A C 1
ATOM 634 O O . ILE A 1 82 ? -12.066 1.413 7.140 1.00 97.44 82 ILE A O 1
ATOM 638 N N . ARG A 1 83 ? -14.196 1.606 7.759 1.00 97.81 83 ARG A N 1
ATOM 639 C CA . ARG A 1 83 ? -14.709 1.560 6.374 1.00 97.81 83 ARG A CA 1
ATOM 640 C C . ARG A 1 83 ? -14.119 2.644 5.473 1.00 97.81 83 ARG A C 1
ATOM 642 O O . ARG A 1 83 ? -13.850 2.393 4.302 1.00 97.81 83 ARG A O 1
ATOM 649 N N . LYS A 1 84 ? -13.940 3.868 5.986 1.00 97.62 84 LYS A N 1
ATOM 650 C CA . LYS A 1 84 ? -13.315 4.947 5.206 1.00 97.62 84 LYS A CA 1
ATOM 651 C C . LYS A 1 84 ? -11.851 4.624 4.900 1.00 97.62 84 LYS A C 1
ATOM 653 O O . LYS A 1 84 ? -11.439 4.826 3.762 1.00 97.62 84 LYS A O 1
ATOM 658 N N . PHE A 1 85 ? -11.119 4.121 5.890 1.00 97.88 85 PHE A N 1
ATOM 659 C CA . PHE A 1 85 ? -9.730 3.706 5.741 1.00 97.88 85 PHE A CA 1
ATOM 660 C C . PHE A 1 85 ? -9.583 2.535 4.764 1.00 97.88 85 PHE A C 1
ATOM 662 O O . PHE A 1 85 ? -8.815 2.651 3.822 1.00 97.88 85 PHE A O 1
ATOM 669 N N . GLU A 1 86 ? -10.378 1.471 4.897 1.00 98.12 86 GLU A N 1
ATOM 670 C CA . GLU A 1 86 ? -10.314 0.291 4.020 1.00 98.12 86 GLU A CA 1
ATOM 671 C C . GLU A 1 86 ? -10.533 0.643 2.542 1.00 98.12 86 GLU A C 1
ATOM 673 O O . GLU A 1 86 ? -9.875 0.083 1.671 1.00 98.12 86 GLU A O 1
ATOM 678 N N . ARG A 1 87 ? -11.403 1.618 2.241 1.00 98.50 87 ARG A N 1
ATOM 679 C CA . ARG A 1 87 ? -11.573 2.113 0.862 1.00 98.50 87 ARG A CA 1
ATOM 680 C C . ARG A 1 87 ? -10.312 2.783 0.323 1.00 98.50 87 ARG A C 1
ATOM 682 O O . ARG A 1 87 ? -9.943 2.553 -0.824 1.00 98.50 87 ARG A O 1
ATOM 689 N N . TRP A 1 88 ? -9.666 3.611 1.140 1.00 98.25 88 TRP A N 1
ATOM 690 C CA . TRP A 1 88 ? -8.398 4.234 0.770 1.00 98.25 88 TRP A CA 1
ATOM 691 C C . TRP A 1 88 ? -7.283 3.186 0.633 1.00 98.25 88 TRP A C 1
ATOM 693 O O . TRP A 1 88 ? -6.597 3.170 -0.385 1.00 98.25 88 TRP A O 1
ATOM 703 N N . TYR A 1 89 ? -7.170 2.266 1.595 1.00 98.31 89 TYR A N 1
ATOM 704 C CA . TYR A 1 89 ? -6.205 1.164 1.594 1.00 98.31 89 TYR A CA 1
ATOM 705 C C . TYR A 1 89 ? -6.331 0.320 0.323 1.00 98.31 89 TYR A C 1
ATOM 707 O O . TYR A 1 89 ? -5.333 0.073 -0.349 1.00 98.31 89 TYR A O 1
ATOM 715 N N . ALA A 1 90 ? -7.555 -0.062 -0.056 1.00 98.44 90 ALA A N 1
ATOM 716 C CA . ALA A 1 90 ? -7.805 -0.834 -1.269 1.00 98.44 90 ALA A CA 1
ATOM 717 C C . ALA A 1 90 ? -7.332 -0.091 -2.528 1.00 98.44 90 ALA A C 1
ATOM 719 O O . ALA A 1 90 ? -6.653 -0.679 -3.368 1.00 98.44 90 ALA A O 1
ATOM 720 N N . SER A 1 91 ? -7.629 1.209 -2.634 1.00 98.31 91 SER A N 1
ATOM 721 C CA . SER A 1 91 ? -7.166 2.034 -3.755 1.00 98.31 91 SER A CA 1
ATOM 722 C C . SER A 1 91 ? -5.640 2.131 -3.802 1.00 98.31 91 SER A C 1
ATOM 724 O O . SER A 1 91 ? -5.049 1.969 -4.867 1.00 98.31 91 SER A O 1
ATOM 726 N N . ARG A 1 92 ? -4.992 2.379 -2.657 1.00 98.38 92 ARG A N 1
ATOM 727 C CA . ARG A 1 92 ? -3.533 2.529 -2.584 1.00 98.38 92 ARG A CA 1
ATOM 728 C C . ARG A 1 92 ? -2.811 1.215 -2.878 1.00 98.38 92 ARG A C 1
ATOM 730 O O . ARG A 1 92 ? -1.806 1.207 -3.584 1.00 98.38 92 ARG A O 1
ATOM 737 N N . ARG A 1 93 ? -3.340 0.095 -2.382 1.00 98.44 93 ARG A N 1
ATOM 738 C CA . ARG A 1 93 ? -2.825 -1.244 -2.677 1.00 98.44 93 ARG A CA 1
ATOM 739 C C . ARG A 1 93 ? -2.926 -1.564 -4.168 1.00 98.44 93 ARG A C 1
ATOM 741 O O . ARG A 1 93 ? -1.936 -2.000 -4.747 1.00 98.44 93 ARG A O 1
ATOM 748 N N . ALA A 1 94 ? -4.076 -1.295 -4.788 1.00 98.19 94 ALA A N 1
ATOM 749 C CA . ALA A 1 94 ? -4.280 -1.526 -6.217 1.00 98.19 94 ALA A CA 1
ATOM 750 C C . ALA A 1 94 ? -3.310 -0.704 -7.086 1.00 98.19 94 ALA A C 1
ATOM 752 O O . ALA A 1 94 ? -2.769 -1.223 -8.057 1.00 98.19 94 ALA A O 1
ATOM 753 N N . GLU A 1 95 ? -3.033 0.551 -6.716 1.00 98.12 95 GLU A N 1
ATOM 754 C CA . GLU A 1 95 ? -2.040 1.398 -7.394 1.00 98.12 95 GLU A CA 1
ATOM 755 C C . GLU A 1 95 ? -0.631 0.778 -7.355 1.00 98.12 95 GLU A C 1
ATOM 757 O O . GLU A 1 95 ? 0.047 0.680 -8.381 1.00 98.12 95 GLU A O 1
ATOM 762 N N . LEU A 1 96 ? -0.196 0.309 -6.181 1.00 97.62 96 LEU A N 1
ATOM 763 C CA . LEU A 1 96 ? 1.113 -0.325 -6.004 1.00 97.62 96 LEU A CA 1
ATOM 764 C C . LEU A 1 96 ? 1.218 -1.663 -6.742 1.00 97.62 96 LEU A C 1
ATOM 766 O O . LEU A 1 96 ? 2.251 -1.959 -7.348 1.00 97.62 96 LEU A O 1
ATOM 770 N N . GLU A 1 97 ? 0.156 -2.466 -6.718 1.00 96.88 97 GLU A N 1
ATOM 771 C CA . GLU A 1 97 ? 0.080 -3.724 -7.461 1.00 96.88 97 GLU A CA 1
ATOM 772 C C . GLU A 1 97 ? 0.126 -3.476 -8.975 1.00 96.88 97 GLU A C 1
ATOM 774 O O . GLU A 1 97 ? 0.934 -4.100 -9.664 1.00 96.88 97 GLU A O 1
ATOM 779 N N . ALA A 1 98 ? -0.620 -2.491 -9.481 1.00 96.31 98 ALA A N 1
ATOM 780 C CA . ALA A 1 98 ? -0.582 -2.102 -10.889 1.00 96.31 98 ALA A CA 1
ATOM 781 C C . ALA A 1 98 ? 0.813 -1.624 -11.316 1.00 96.31 98 ALA A C 1
ATOM 783 O O . ALA A 1 98 ? 1.322 -2.036 -12.360 1.00 96.31 98 ALA A O 1
ATOM 784 N N . ARG A 1 99 ? 1.482 -0.806 -10.492 1.00 95.69 99 ARG A N 1
ATOM 785 C CA . ARG A 1 99 ? 2.855 -0.353 -10.761 1.00 95.69 99 ARG A CA 1
ATOM 786 C C . ARG A 1 99 ? 3.842 -1.523 -10.790 1.00 95.69 99 ARG A C 1
ATOM 788 O O . ARG A 1 99 ? 4.705 -1.587 -11.666 1.00 95.69 99 ARG A O 1
ATOM 795 N N . ARG A 1 100 ? 3.706 -2.476 -9.862 1.00 94.94 100 ARG A N 1
ATOM 796 C CA . ARG A 1 100 ? 4.523 -3.699 -9.833 1.00 94.94 100 ARG A CA 1
ATOM 797 C C . ARG A 1 100 ? 4.330 -4.524 -11.101 1.00 94.94 100 ARG A C 1
ATOM 799 O O . ARG A 1 100 ? 5.304 -5.030 -11.658 1.00 94.94 100 ARG A O 1
ATOM 806 N N . ASP A 1 101 ? 3.088 -4.681 -11.533 1.00 93.19 101 ASP A N 1
ATOM 807 C CA . ASP A 1 101 ? 2.754 -5.512 -12.682 1.00 93.19 101 ASP A CA 1
ATOM 808 C C . ASP A 1 101 ? 3.161 -4.833 -13.999 1.00 93.19 101 ASP A C 1
ATOM 810 O O . ASP A 1 101 ? 3.682 -5.506 -14.889 1.00 93.19 101 ASP A O 1
ATOM 814 N N . ALA A 1 102 ? 3.095 -3.500 -14.082 1.00 91.44 102 ALA A N 1
ATOM 815 C CA . ALA A 1 102 ? 3.683 -2.738 -15.183 1.00 91.44 102 ALA A CA 1
ATOM 816 C C . ALA A 1 102 ? 5.192 -3.013 -15.312 1.00 91.44 102 ALA A C 1
ATOM 818 O O . ALA A 1 102 ? 5.667 -3.376 -16.387 1.00 91.44 102 ALA A O 1
ATOM 819 N N . LEU A 1 103 ? 5.945 -2.954 -14.206 1.00 89.38 103 LEU A N 1
ATOM 820 C CA . LEU A 1 103 ? 7.380 -3.282 -14.190 1.00 89.38 103 LEU A CA 1
ATOM 821 C C . LEU A 1 103 ? 7.681 -4.743 -14.545 1.00 89.38 103 LEU A C 1
ATOM 823 O O . LEU A 1 103 ? 8.794 -5.071 -14.965 1.00 89.38 103 LEU A O 1
ATOM 827 N N . ARG A 1 104 ? 6.722 -5.654 -14.356 1.00 84.19 104 ARG A N 1
ATOM 828 C CA . ARG A 1 104 ? 6.840 -7.036 -14.836 1.00 84.19 104 ARG A CA 1
ATOM 829 C C . ARG A 1 104 ? 6.619 -7.116 -16.337 1.00 84.19 104 ARG A C 1
ATOM 831 O O . ARG A 1 104 ? 7.409 -7.775 -16.998 1.00 84.19 104 ARG A O 1
ATOM 838 N N . TYR A 1 105 ? 5.604 -6.438 -16.858 1.00 81.75 105 TYR A N 1
ATOM 839 C CA . TYR A 1 105 ? 5.252 -6.467 -18.275 1.00 81.75 105 TYR A CA 1
ATOM 840 C C . TYR A 1 105 ? 6.321 -5.824 -19.172 1.00 81.75 105 TYR A C 1
ATOM 842 O O . TYR A 1 105 ? 6.672 -6.396 -20.200 1.00 81.75 105 TYR A O 1
ATOM 850 N N . TYR A 1 106 ? 6.919 -4.704 -18.748 1.00 68.50 106 TYR A N 1
ATOM 851 C CA . TYR A 1 106 ? 8.022 -4.052 -19.474 1.00 68.50 106 TYR A CA 1
ATOM 852 C C . TYR A 1 106 ? 9.296 -4.904 -19.595 1.00 68.50 106 TYR A C 1
ATOM 854 O O . TYR A 1 106 ? 10.191 -4.535 -20.340 1.00 68.50 106 TYR A O 1
ATOM 862 N N . ALA A 1 107 ? 9.403 -6.028 -18.884 1.00 58.56 107 ALA A N 1
ATOM 863 C CA . ALA A 1 107 ? 10.559 -6.919 -18.979 1.00 58.56 107 ALA A CA 1
ATOM 864 C C . ALA A 1 107 ? 10.466 -7.958 -20.105 1.00 58.56 107 ALA A C 1
ATOM 866 O O . ALA A 1 107 ? 11.424 -8.692 -20.321 1.00 58.56 107 ALA A O 1
ATOM 867 N N . TRP A 1 108 ? 9.313 -8.054 -20.773 1.00 50.19 108 TRP A N 1
ATOM 868 C CA . TRP A 1 108 ? 9.042 -9.054 -21.812 1.00 50.19 108 TRP A CA 1
ATOM 869 C C . TRP A 1 108 ? 8.830 -8.444 -23.208 1.00 50.19 108 TRP A C 1
ATOM 871 O O . TRP A 1 108 ? 8.469 -9.171 -24.131 1.00 50.19 108 TRP A O 1
ATOM 881 N N . ARG A 1 109 ? 9.026 -7.129 -23.368 1.00 48.25 109 ARG A N 1
ATOM 882 C CA . ARG A 1 109 ? 9.102 -6.436 -24.665 1.00 48.25 109 ARG A CA 1
ATOM 883 C C . ARG A 1 109 ? 10.502 -5.885 -24.861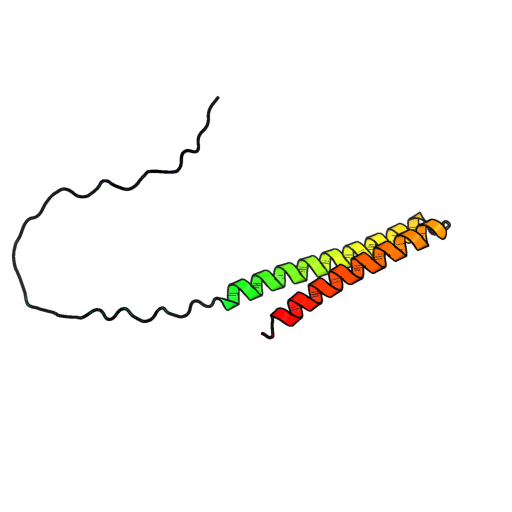 1.00 48.25 109 ARG A C 1
ATOM 885 O O . ARG A 1 109 ? 10.938 -5.879 -26.028 1.00 48.25 109 ARG A O 1
#

pLDDT: mean 73.85, std 24.16, range [34.47, 98.56]

Foldseek 3Di:
DDDDDPPDDDDDDDDDDDDDDDDDDDDDPDPPPPDPPDDDPPVVVLVVVLVVLLVVLVVVLVVLVVVLVVQCVVQVVPVVSNVVSVVVSVVVNVVSVVVNVVSVVVVVD